Protein AF-A0A820QXF2-F1 (afdb_monomer_lite)

Secondary structure (DSSP, 8-state):
---------GGGG--SPTTEEEEEEETTEEEEEEGGGGSS-PPP--SS-------PPP--SEEEEEEEE--S-SSEEEEEEE-SS--TTS-EEEEEEETTEEEEEEE-STTSPPEEEEEEEE--SSS-EEEEEEEETTEEEEEEEES---

Structure (mmCIF, N/CA/C/O backbone):
data_AF-A0A820QXF2-F1
#
_entry.id   AF-A0A820QXF2-F1
#
loop_
_atom_site.group_PDB
_atom_site.id
_atom_site.type_symbol
_atom_site.label_atom_id
_atom_site.label_alt_id
_atom_site.label_comp_id
_atom_site.label_asym_id
_atom_site.label_entity_id
_atom_site.label_seq_id
_atom_site.pdbx_PDB_ins_code
_atom_site.Cartn_x
_atom_site.Cartn_y
_atom_site.Cartn_z
_atom_site.occupancy
_atom_site.B_iso_or_equiv
_atom_site.auth_seq_id
_atom_site.auth_comp_id
_atom_site.auth_asym_id
_atom_site.auth_atom_id
_atom_site.pdbx_PDB_model_num
ATOM 1 N N . PHE A 1 1 ? 26.470 -29.777 10.572 1.00 38.59 1 PHE A N 1
ATOM 2 C CA . PHE A 1 1 ? 25.589 -28.599 10.471 1.00 38.59 1 PHE A CA 1
ATOM 3 C C . PHE A 1 1 ? 24.450 -28.792 11.455 1.00 38.59 1 PHE A C 1
ATOM 5 O O . PHE A 1 1 ? 23.688 -29.731 11.279 1.00 38.59 1 PHE A O 1
ATOM 12 N N . ASN A 1 2 ? 24.399 -28.003 12.531 1.00 34.75 2 ASN A N 1
ATOM 13 C CA . ASN A 1 2 ? 23.289 -28.057 13.485 1.00 34.75 2 ASN A CA 1
ATOM 14 C C . ASN A 1 2 ? 22.149 -27.209 12.914 1.00 34.75 2 ASN A C 1
ATOM 16 O O . ASN A 1 2 ? 22.279 -25.991 12.828 1.00 34.75 2 ASN A O 1
ATOM 20 N N . LEU A 1 3 ? 21.077 -27.858 12.466 1.00 41.75 3 LEU A N 1
ATOM 21 C CA . LEU A 1 3 ? 19.831 -27.181 12.124 1.00 41.75 3 LEU A CA 1
ATOM 22 C C . LEU A 1 3 ? 19.098 -26.922 13.441 1.00 41.75 3 LEU A C 1
ATOM 24 O O . LEU A 1 3 ? 18.668 -27.862 14.101 1.00 41.75 3 LEU A O 1
ATOM 28 N N . SER A 1 4 ? 19.008 -25.659 13.853 1.00 54.12 4 SER A N 1
ATOM 29 C CA . SER A 1 4 ? 18.137 -25.257 14.957 1.00 54.12 4 SER A CA 1
ATOM 30 C C . SER A 1 4 ? 16.681 -25.504 14.559 1.00 54.12 4 SER A C 1
ATOM 32 O O . SER A 1 4 ? 16.259 -25.052 13.492 1.00 54.12 4 SER A O 1
ATOM 34 N N . GLU A 1 5 ? 15.928 -26.202 15.406 1.00 52.34 5 GLU A N 1
ATOM 35 C CA . GLU A 1 5 ? 14.491 -26.414 15.229 1.00 52.34 5 GLU A CA 1
ATOM 36 C C . GLU A 1 5 ? 13.750 -25.074 15.129 1.00 52.34 5 GLU A C 1
ATOM 38 O O . GLU A 1 5 ? 13.947 -24.158 15.929 1.00 52.34 5 GLU A O 1
ATOM 43 N N . TYR A 1 6 ? 12.904 -24.948 14.107 1.00 52.25 6 TYR A N 1
ATOM 44 C CA . TYR A 1 6 ? 12.052 -23.783 13.908 1.00 52.25 6 TYR A CA 1
ATOM 45 C C . TYR A 1 6 ? 10.759 -23.961 14.712 1.00 52.25 6 TYR A C 1
ATOM 47 O O . TYR A 1 6 ? 9.885 -24.735 14.325 1.00 52.25 6 TYR A O 1
ATOM 55 N N . TYR A 1 7 ? 10.630 -23.238 15.826 1.00 58.25 7 TYR A N 1
ATOM 56 C CA . TYR A 1 7 ? 9.509 -23.351 16.774 1.00 58.25 7 TYR A CA 1
ATOM 57 C C . TYR A 1 7 ? 8.234 -22.582 16.362 1.00 58.25 7 TYR A C 1
ATOM 59 O O . TYR A 1 7 ? 7.340 -22.373 17.181 1.00 58.25 7 TYR A O 1
ATOM 67 N N . GLY A 1 8 ? 8.121 -22.183 15.090 1.00 63.31 8 GLY A N 1
ATOM 68 C CA . GLY A 1 8 ? 6.980 -21.425 14.569 1.00 63.31 8 GLY A CA 1
ATOM 69 C C . GLY A 1 8 ? 7.107 -19.909 14.745 1.00 63.31 8 GLY A C 1
ATOM 70 O O . GLY A 1 8 ? 8.095 -19.397 15.272 1.00 63.31 8 GLY A O 1
ATOM 71 N N . TYR A 1 9 ? 6.110 -19.168 14.252 1.00 71.88 9 TYR A N 1
ATOM 72 C CA . TYR A 1 9 ? 6.134 -17.703 14.255 1.00 71.88 9 TYR A CA 1
ATOM 73 C C . TYR A 1 9 ? 5.924 -17.140 15.676 1.00 71.88 9 TYR A C 1
ATOM 75 O O . TYR A 1 9 ? 4.897 -17.454 16.280 1.00 71.88 9 TYR A O 1
ATOM 83 N N . PRO A 1 10 ? 6.811 -16.265 16.195 1.00 78.62 10 PRO A N 1
ATOM 84 C CA . PRO A 1 10 ? 6.720 -15.672 17.529 1.00 78.62 10 PRO A CA 1
ATOM 85 C C . PRO A 1 10 ? 5.334 -15.207 17.986 1.00 78.62 10 PRO A C 1
ATOM 87 O O . PRO A 1 10 ? 4.968 -15.463 19.124 1.00 78.62 10 PRO A O 1
ATOM 90 N N . CYS A 1 11 ? 4.519 -14.580 17.130 1.00 80.19 11 CYS A N 1
ATOM 91 C CA . CYS A 1 11 ? 3.187 -14.121 17.548 1.00 80.19 11 CYS A CA 1
ATOM 92 C C . CYS A 1 11 ? 2.144 -15.233 17.769 1.00 80.19 11 CYS A C 1
ATOM 94 O O . CYS A 1 11 ? 1.039 -14.936 18.221 1.00 80.19 11 CYS A O 1
ATOM 96 N N . GLN A 1 12 ? 2.459 -16.498 17.478 1.00 79.94 12 GLN A N 1
ATOM 97 C CA . GLN A 1 12 ? 1.563 -17.632 17.720 1.00 79.94 12 GLN A CA 1
ATOM 98 C C . GLN A 1 12 ? 1.399 -17.942 19.214 1.00 79.94 12 GLN A C 1
ATOM 100 O O . GLN A 1 12 ? 0.322 -18.355 19.634 1.00 79.94 12 GLN A O 1
ATOM 105 N N . SER A 1 13 ? 2.431 -17.700 20.026 1.00 80.50 13 SER A N 1
ATOM 106 C CA . SER A 1 13 ? 2.384 -17.879 21.483 1.00 80.50 13 SER A CA 1
ATOM 107 C C . SER A 1 13 ? 1.828 -16.662 22.228 1.00 80.50 13 SER A C 1
ATOM 109 O O . SER A 1 13 ? 1.812 -16.660 23.455 1.00 80.50 13 SER A O 1
ATOM 111 N N . ASN A 1 14 ? 1.378 -15.635 21.496 1.00 76.75 14 ASN A N 1
ATOM 112 C CA . ASN A 1 14 ? 1.005 -14.323 22.020 1.00 76.75 14 ASN A CA 1
ATOM 113 C C . ASN A 1 14 ? 2.020 -13.791 23.061 1.00 76.75 14 ASN A C 1
ATOM 115 O O . ASN A 1 14 ? 1.686 -13.642 24.235 1.00 76.75 14 ASN A O 1
ATOM 119 N N . PRO A 1 15 ? 3.267 -13.508 22.644 1.00 85.38 15 PRO A N 1
ATOM 120 C CA . PRO A 1 15 ? 4.371 -13.176 23.545 1.00 85.38 15 PRO A CA 1
ATOM 121 C C . PRO A 1 15 ? 4.255 -11.771 24.153 1.00 85.38 15 PRO A C 1
ATOM 123 O O . PRO A 1 15 ? 5.094 -11.381 24.962 1.00 85.38 15 PRO A O 1
ATOM 126 N N . CYS A 1 16 ? 3.257 -10.985 23.739 1.00 84.94 16 CYS A N 1
ATOM 127 C CA . CYS A 1 16 ? 3.110 -9.604 24.163 1.00 84.94 16 CYS A CA 1
ATOM 128 C C . CYS A 1 16 ? 2.346 -9.476 25.488 1.00 84.94 16 CYS A C 1
ATOM 130 O O . CYS A 1 16 ? 1.408 -10.238 25.732 1.00 84.94 16 CYS A O 1
ATOM 132 N N . PRO A 1 17 ? 2.703 -8.487 26.329 1.00 84.94 17 PRO A N 1
ATOM 133 C CA . PRO A 1 17 ? 1.952 -8.162 27.537 1.00 84.94 17 PRO A CA 1
ATOM 134 C C . PRO A 1 17 ? 0.481 -7.837 27.246 1.00 84.94 17 PRO A C 1
ATOM 136 O O . PRO A 1 17 ? 0.133 -7.375 26.156 1.00 84.94 17 PRO A O 1
ATOM 139 N N . SER A 1 18 ? -0.383 -8.000 28.251 1.00 77.19 18 SER A N 1
ATOM 140 C CA . SER A 1 18 ? -1.777 -7.541 28.204 1.00 77.19 18 SER A CA 1
ATOM 141 C C . SER A 1 18 ? -1.855 -6.072 27.749 1.00 77.19 18 SER A C 1
ATOM 143 O O . SER A 1 18 ? -1.064 -5.249 28.201 1.00 77.19 18 SER A O 1
ATOM 145 N N . ASN A 1 19 ? -2.806 -5.742 26.864 1.00 72.38 19 ASN A N 1
ATOM 146 C CA . ASN A 1 19 ? -2.980 -4.436 26.186 1.00 72.38 19 ASN A CA 1
ATOM 147 C C . ASN A 1 19 ? -1.963 -4.091 25.081 1.00 72.38 19 ASN A C 1
ATOM 149 O O . ASN A 1 19 ? -2.020 -2.995 24.511 1.00 72.38 19 ASN A O 1
ATOM 153 N N . GLN A 1 20 ? -1.074 -5.018 24.725 1.00 78.25 20 GLN A N 1
ATOM 154 C CA . GLN A 1 20 ? -0.212 -4.896 23.554 1.00 78.25 20 GLN A CA 1
ATOM 155 C C . GLN A 1 20 ? -0.568 -5.961 22.525 1.00 78.25 20 GLN A C 1
ATOM 157 O O . GLN A 1 20 ? -0.848 -7.111 22.855 1.00 78.25 20 GLN A O 1
ATOM 162 N N . GLN A 1 21 ? -0.555 -5.579 21.256 1.00 83.56 21 GLN A N 1
ATOM 163 C CA . GLN A 1 21 ? -0.756 -6.517 20.163 1.00 83.56 21 GLN A CA 1
ATOM 164 C C . GLN A 1 21 ? 0.602 -6.942 19.599 1.00 83.56 21 GLN A C 1
ATOM 166 O O . GLN A 1 21 ? 1.526 -6.131 19.547 1.00 83.56 21 GLN A O 1
ATOM 171 N N . CYS A 1 22 ? 0.729 -8.219 19.218 1.00 80.38 22 CYS A N 1
ATOM 172 C CA . CYS A 1 22 ? 1.951 -8.776 18.638 1.00 80.38 22 CYS A CA 1
ATOM 173 C C . CYS A 1 22 ? 1.994 -8.588 17.121 1.00 80.38 22 CYS A C 1
ATOM 175 O O . CYS A 1 22 ? 1.069 -8.977 16.404 1.00 80.38 22 CYS A O 1
ATOM 177 N N . TYR A 1 23 ? 3.105 -8.033 16.645 1.00 75.75 23 TYR A N 1
ATOM 178 C CA . TYR A 1 23 ? 3.391 -7.734 15.249 1.00 75.75 23 TYR A CA 1
ATOM 179 C C . TYR A 1 23 ? 4.623 -8.537 14.829 1.00 75.75 23 TYR A C 1
ATOM 181 O O . TYR A 1 23 ? 5.722 -8.289 15.318 1.00 75.75 23 TYR A O 1
ATOM 189 N N . GLN A 1 24 ? 4.456 -9.511 13.936 1.00 73.69 24 GLN A N 1
ATOM 190 C CA . GLN A 1 24 ? 5.575 -10.295 13.409 1.00 73.69 24 GLN A CA 1
ATOM 191 C C . GLN A 1 24 ? 6.442 -9.407 12.503 1.00 73.69 24 GLN 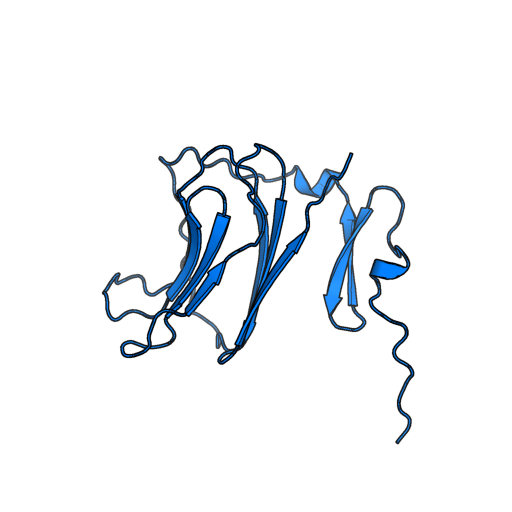A C 1
ATOM 193 O O . GLN A 1 24 ? 5.904 -8.711 11.645 1.00 73.69 24 GLN A O 1
ATOM 198 N N . ARG A 1 25 ? 7.770 -9.436 12.670 1.00 68.75 25 ARG A N 1
ATOM 199 C CA . ARG A 1 25 ? 8.707 -8.676 11.819 1.00 68.75 25 ARG A CA 1
ATOM 200 C C . ARG A 1 25 ? 9.534 -9.575 10.901 1.00 68.75 25 ARG A C 1
ATOM 202 O O . ARG A 1 25 ? 9.663 -9.275 9.722 1.00 68.75 25 ARG A O 1
ATOM 209 N N . GLU A 1 26 ? 10.058 -10.685 11.421 1.00 65.94 26 GLU A N 1
ATOM 210 C CA . GLU A 1 26 ? 10.891 -11.651 10.677 1.00 65.94 26 GLU A CA 1
ATOM 211 C C . GLU A 1 26 ? 10.666 -13.077 11.204 1.00 65.94 26 GLU A C 1
ATOM 213 O O . GLU A 1 26 ? 9.828 -13.271 12.079 1.00 65.94 26 GLU A O 1
ATOM 218 N N . LEU A 1 27 ? 11.411 -14.083 10.722 1.00 58.41 27 LEU A N 1
ATOM 219 C CA . LEU A 1 27 ? 11.249 -15.492 11.130 1.00 58.41 27 LEU A CA 1
ATOM 220 C C . LEU A 1 27 ? 11.281 -15.693 12.657 1.00 58.41 27 LEU A C 1
ATOM 222 O O . LEU A 1 27 ? 10.444 -16.428 13.172 1.00 58.41 27 LEU A O 1
ATOM 226 N N . ASN A 1 28 ? 12.169 -14.983 13.364 1.00 69.31 28 ASN A N 1
ATOM 227 C CA . ASN A 1 28 ? 12.343 -15.071 14.822 1.00 69.31 28 ASN A CA 1
ATOM 228 C C . ASN A 1 28 ? 12.137 -13.721 15.538 1.00 69.31 28 ASN A C 1
ATOM 230 O O . ASN A 1 28 ? 12.565 -13.563 16.678 1.00 69.31 28 ASN A O 1
ATOM 234 N N . ASN A 1 29 ? 11.525 -12.734 14.874 1.00 70.75 29 ASN A N 1
ATOM 235 C CA . ASN A 1 29 ? 11.422 -11.368 15.395 1.00 70.75 29 ASN A CA 1
ATOM 236 C C . ASN A 1 29 ? 9.968 -10.884 15.450 1.00 70.75 29 ASN A C 1
ATOM 238 O O . ASN A 1 29 ? 9.179 -11.145 14.536 1.00 70.75 29 ASN A O 1
ATOM 242 N N . TYR A 1 30 ? 9.63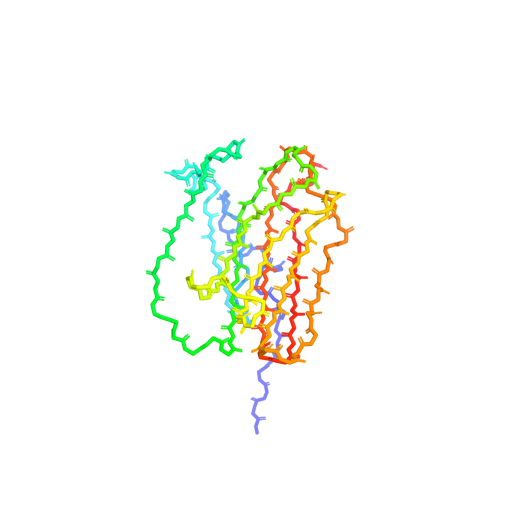4 -10.147 16.506 1.00 80.00 30 TYR A N 1
ATOM 243 C CA . TYR A 1 30 ? 8.322 -9.560 16.744 1.00 80.00 30 TYR A CA 1
ATOM 244 C C . TYR A 1 30 ? 8.435 -8.204 17.446 1.00 80.00 30 TYR A C 1
ATOM 246 O O . TYR A 1 30 ? 9.449 -7.859 18.046 1.00 80.00 30 TYR A O 1
ATOM 254 N N . THR A 1 31 ? 7.369 -7.418 17.375 1.00 79.38 31 THR A N 1
ATOM 255 C CA . THR A 1 31 ? 7.216 -6.155 18.094 1.00 79.38 31 THR A CA 1
ATOM 256 C C . THR A 1 31 ? 5.889 -6.171 18.836 1.00 79.38 31 THR A C 1
ATOM 258 O O . THR A 1 31 ? 4.874 -6.586 18.279 1.00 79.38 31 THR A O 1
ATOM 261 N N . CYS A 1 32 ? 5.887 -5.694 20.075 1.00 79.19 32 CYS A N 1
ATOM 262 C CA . CYS A 1 32 ? 4.666 -5.463 20.832 1.00 79.19 32 CYS A CA 1
ATOM 263 C C . CYS A 1 32 ? 4.330 -3.977 20.795 1.00 79.19 32 CYS A C 1
ATOM 265 O O . CYS A 1 32 ? 5.185 -3.135 21.072 1.00 79.19 32 CYS A O 1
ATOM 267 N N . ILE A 1 33 ? 3.103 -3.655 20.396 1.00 73.50 33 ILE A N 1
ATOM 268 C CA . ILE A 1 33 ? 2.644 -2.271 20.270 1.00 73.50 33 ILE A CA 1
ATOM 269 C C . ILE A 1 33 ? 1.418 -2.094 21.158 1.00 73.50 33 ILE A C 1
ATOM 271 O O . ILE A 1 33 ? 0.452 -2.852 21.047 1.00 73.50 33 ILE A O 1
ATOM 275 N N . GLU A 1 34 ? 1.470 -1.097 22.041 1.00 71.31 34 GLU A N 1
ATOM 276 C CA . GLU A 1 34 ? 0.334 -0.675 22.864 1.00 71.31 34 GLU A CA 1
ATOM 277 C C . GLU A 1 34 ? -0.792 -0.143 21.982 1.00 71.31 34 GLU A C 1
ATOM 279 O O . GLU A 1 34 ? -0.565 0.699 21.112 1.00 71.31 34 GLU A O 1
ATOM 284 N N . GLN A 1 35 ? -2.022 -0.592 22.239 1.00 58.41 35 GLN A N 1
ATOM 285 C CA . GLN A 1 35 ? -3.197 -0.123 21.497 1.00 58.41 35 GLN A CA 1
ATOM 286 C C . GLN A 1 35 ? -3.396 1.402 21.597 1.00 58.41 35 GLN A C 1
ATOM 288 O O . GLN A 1 35 ? -3.887 2.010 20.650 1.00 58.41 35 GLN A O 1
ATOM 293 N N . SER A 1 36 ? -2.961 2.032 22.694 1.00 54.06 36 SER A N 1
ATOM 294 C CA . SER A 1 36 ? -3.007 3.487 22.906 1.00 54.06 36 SER A CA 1
ATOM 295 C C . SER A 1 36 ? -2.002 4.273 22.056 1.00 54.06 36 SER A C 1
ATOM 297 O O . SER A 1 36 ? -2.245 5.436 21.757 1.00 54.06 36 SER A O 1
ATOM 299 N N . LYS A 1 37 ? -0.897 3.664 21.601 1.00 49.59 37 LYS A N 1
ATOM 300 C CA . LYS A 1 37 ? 0.100 4.355 20.758 1.00 49.59 37 LYS A CA 1
ATOM 301 C C . LYS A 1 37 ? -0.325 4.512 19.298 1.00 49.59 37 LYS A C 1
ATOM 303 O O . LYS A 1 37 ? 0.328 5.239 18.558 1.00 49.59 37 LYS A O 1
ATOM 308 N N . HIS A 1 38 ? -1.433 3.890 18.892 1.00 54.22 38 HIS A N 1
ATOM 309 C CA . HIS A 1 38 ? -2.071 4.160 17.598 1.00 54.22 38 HIS A CA 1
ATOM 310 C C . HIS A 1 38 ? -2.851 5.488 17.574 1.00 54.22 38 HIS A C 1
ATOM 312 O O . HIS A 1 38 ? -3.312 5.887 16.509 1.00 54.22 38 HIS A O 1
ATOM 318 N N . GLN A 1 39 ? -3.010 6.178 18.715 1.00 49.34 39 GLN A N 1
ATOM 319 C CA . GLN A 1 39 ? -3.857 7.375 18.834 1.00 49.34 39 GLN A CA 1
ATOM 320 C C . GLN A 1 39 ? -3.143 8.732 18.726 1.00 49.34 39 GLN A C 1
ATOM 322 O O . GLN A 1 39 ? -3.843 9.729 18.587 1.00 49.34 39 GLN A O 1
ATOM 327 N N . ASP A 1 40 ? -1.808 8.813 18.713 1.00 46.28 40 ASP A N 1
ATOM 328 C CA . ASP A 1 40 ? -1.130 10.123 18.830 1.00 46.28 40 ASP A CA 1
ATOM 329 C C . ASP A 1 40 ? -0.779 10.838 17.508 1.00 46.28 40 ASP A C 1
ATOM 331 O O . ASP A 1 40 ? -0.312 11.973 17.542 1.00 46.28 40 ASP A O 1
ATOM 335 N N . ALA A 1 41 ? -1.043 10.246 16.336 1.00 58.50 41 ALA A N 1
ATOM 336 C CA . ALA A 1 41 ? -0.992 10.971 15.055 1.00 58.50 41 ALA A CA 1
ATOM 337 C C . ALA A 1 41 ? -1.716 10.211 13.929 1.00 58.50 41 ALA A C 1
ATOM 339 O O . ALA A 1 41 ? -1.086 9.677 13.016 1.00 58.50 41 ALA A O 1
ATOM 340 N N . SER A 1 42 ? -3.049 10.140 13.969 1.00 67.00 42 SER A N 1
ATOM 341 C CA . SER A 1 42 ? -3.812 9.730 12.784 1.00 67.00 42 SER A CA 1
ATOM 342 C C .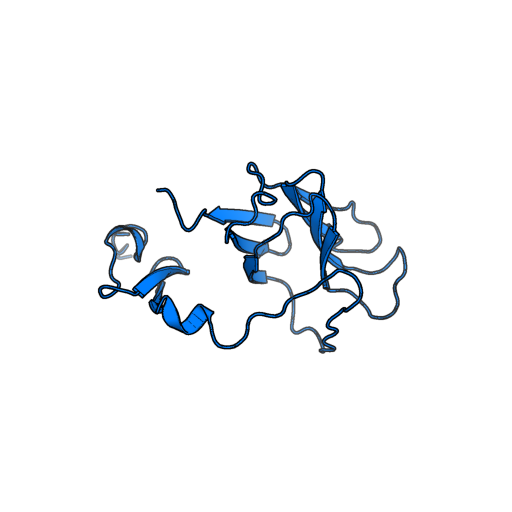 SER A 1 42 ? -3.962 10.912 11.831 1.00 67.00 42 SER A C 1
ATOM 344 O O . SER A 1 42 ? -4.443 11.971 12.231 1.00 67.00 42 SER A O 1
ATOM 346 N N . LEU A 1 43 ? -3.594 10.722 10.568 1.00 77.25 43 LEU A N 1
ATOM 347 C CA . LEU A 1 43 ? -3.885 11.676 9.506 1.00 77.25 43 LEU A CA 1
ATOM 348 C C . LEU A 1 43 ? -5.262 11.367 8.914 1.00 77.25 43 LEU A C 1
ATOM 350 O O . LEU A 1 43 ? -5.478 10.273 8.392 1.00 77.25 43 LEU A O 1
ATOM 354 N N . GLU A 1 44 ? -6.176 12.331 8.976 1.00 83.38 44 GLU A N 1
ATOM 355 C CA . GLU A 1 44 ? -7.462 12.246 8.289 1.00 83.38 44 GLU A CA 1
ATOM 356 C C . GLU A 1 44 ? -7.352 12.897 6.908 1.00 83.38 44 GLU A C 1
ATOM 358 O O . GLU A 1 44 ? -6.905 14.036 6.775 1.00 83.38 44 GLU A O 1
ATOM 363 N N . LEU A 1 45 ? -7.730 12.145 5.874 1.00 84.44 45 LEU A N 1
ATOM 364 C CA . LEU A 1 45 ? -7.747 12.595 4.487 1.00 84.44 45 LEU A CA 1
ATOM 365 C C . LEU A 1 45 ? -9.191 12.545 3.986 1.00 84.44 45 LEU A C 1
ATOM 367 O O . LEU A 1 45 ? -9.781 11.470 3.899 1.00 84.44 45 LEU A O 1
ATOM 371 N N . ASP A 1 46 ? -9.745 13.702 3.637 1.00 82.62 46 ASP A N 1
ATOM 372 C CA . ASP A 1 46 ? -11.117 13.860 3.131 1.00 82.62 46 ASP A CA 1
ATOM 373 C C . ASP A 1 46 ? -11.204 13.837 1.591 1.00 82.62 46 ASP A C 1
ATOM 375 O O . ASP A 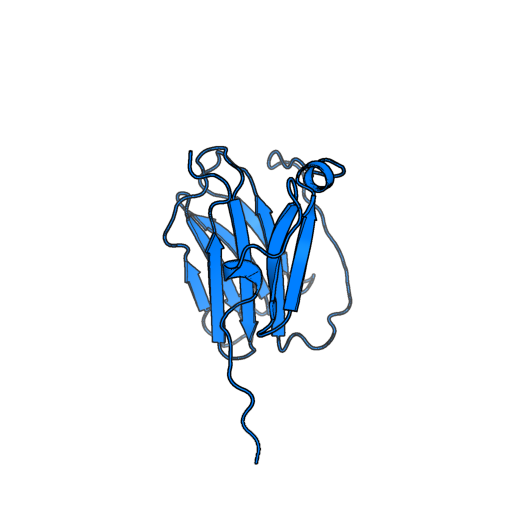1 46 ? -12.275 14.003 1.010 1.00 82.62 46 ASP A O 1
ATOM 379 N N . GLY A 1 47 ? -10.064 13.636 0.923 1.00 82.62 47 GLY A N 1
ATOM 380 C CA . GLY A 1 47 ? -9.932 13.669 -0.534 1.00 82.62 47 GLY A CA 1
ATOM 381 C C . GLY A 1 47 ? -9.563 15.038 -1.116 1.00 82.62 47 GLY A C 1
ATOM 382 O O . GLY A 1 47 ? -9.343 15.126 -2.322 1.00 82.62 47 GLY A O 1
ATOM 383 N N . THR A 1 48 ? -9.450 16.087 -0.297 1.00 80.00 48 THR A N 1
ATOM 384 C CA . THR A 1 48 ? -9.001 17.425 -0.729 1.00 80.00 48 THR A CA 1
ATOM 385 C C . THR A 1 48 ? -7.532 17.697 -0.411 1.00 80.00 48 THR A C 1
ATOM 387 O O . THR A 1 48 ? -6.914 18.576 -1.013 1.00 80.00 48 THR A O 1
ATOM 390 N N . VAL A 1 49 ? -6.956 16.911 0.500 1.00 76.44 49 VAL A N 1
ATOM 391 C CA . VAL A 1 49 ? -5.574 17.038 0.966 1.00 76.44 49 VAL A CA 1
ATOM 392 C C . VAL A 1 49 ? -4.749 15.838 0.513 1.00 76.44 49 VAL A C 1
ATOM 394 O O . VAL A 1 49 ? -5.219 14.700 0.511 1.00 76.44 49 VAL A O 1
ATOM 397 N N . ASN A 1 50 ? -3.489 16.089 0.164 1.00 81.62 50 ASN A N 1
ATOM 398 C CA . ASN A 1 50 ? -2.474 15.059 -0.007 1.00 81.62 50 ASN A CA 1
ATOM 399 C C . ASN A 1 50 ? -1.262 15.354 0.886 1.00 81.62 50 ASN A C 1
ATOM 401 O O . ASN A 1 50 ? -1.033 16.485 1.312 1.00 81.62 50 ASN A O 1
ATOM 405 N N . VAL A 1 51 ? -0.485 14.314 1.178 1.00 81.69 51 VAL A N 1
ATOM 406 C CA . VAL A 1 51 ? 0.801 14.441 1.868 1.00 81.69 51 VAL A CA 1
ATOM 407 C C . VAL A 1 51 ? 1.882 13.947 0.928 1.00 81.69 51 VAL A C 1
ATOM 409 O O . VAL A 1 51 ? 1.820 12.823 0.433 1.00 81.69 51 VAL A O 1
ATOM 412 N N . ILE A 1 52 ? 2.859 14.811 0.664 1.00 81.94 52 ILE A N 1
ATOM 413 C CA . ILE A 1 52 ? 3.953 14.543 -0.267 1.00 81.94 52 ILE A CA 1
ATOM 414 C C . ILE A 1 52 ? 5.253 14.507 0.526 1.00 81.94 52 ILE A C 1
ATOM 416 O O . ILE A 1 52 ? 5.581 15.451 1.243 1.00 81.94 52 ILE A O 1
ATOM 420 N N . TYR A 1 53 ? 6.001 13.420 0.367 1.00 81.31 53 TYR A N 1
ATOM 421 C CA . TYR A 1 53 ? 7.333 13.269 0.932 1.00 81.31 53 TYR A CA 1
ATOM 422 C C . TYR A 1 53 ? 8.339 13.007 -0.186 1.00 81.31 53 TYR A C 1
ATOM 424 O O . TYR A 1 53 ? 8.191 12.057 -0.955 1.00 81.31 53 TYR A O 1
ATOM 432 N N . SER A 1 54 ? 9.365 13.851 -0.265 1.00 78.31 54 SER A N 1
ATOM 433 C CA . SER A 1 54 ? 10.440 13.737 -1.252 1.00 78.31 54 SER A CA 1
ATOM 434 C C . SER A 1 54 ? 11.674 13.134 -0.597 1.00 78.31 54 SER A C 1
ATOM 436 O O . SER A 1 54 ? 12.176 13.666 0.391 1.00 78.31 54 SER A O 1
ATOM 438 N N . TYR A 1 55 ? 12.189 12.047 -1.165 1.00 72.38 55 TYR A N 1
ATOM 439 C CA . TYR A 1 55 ? 13.409 11.399 -0.695 1.00 72.38 55 TYR A CA 1
ATOM 440 C C . TYR A 1 55 ? 14.201 10.807 -1.857 1.00 72.38 55 TYR A C 1
ATOM 442 O O . TYR A 1 55 ? 13.645 10.484 -2.907 1.00 72.38 55 TYR A O 1
ATOM 450 N N . THR A 1 56 ? 15.505 10.634 -1.654 1.00 66.56 56 THR A N 1
ATOM 451 C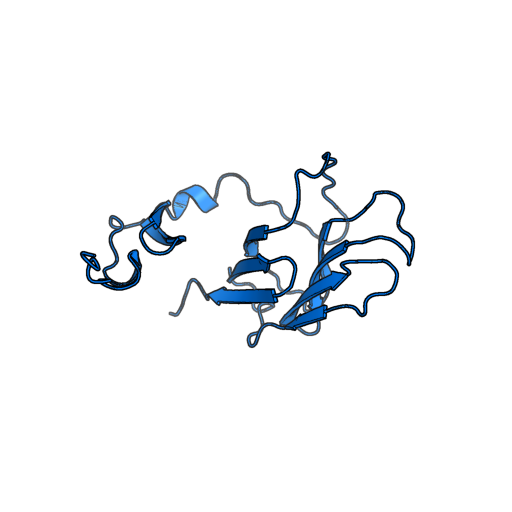 CA . THR A 1 56 ? 16.360 9.903 -2.593 1.00 66.56 56 THR A CA 1
ATOM 452 C C . THR A 1 56 ? 16.254 8.410 -2.282 1.00 66.56 56 THR A C 1
ATOM 454 O O . THR A 1 56 ? 16.612 8.005 -1.172 1.00 66.56 56 THR A O 1
ATOM 457 N N . PRO A 1 57 ? 15.758 7.568 -3.202 1.00 60.19 57 PRO A N 1
ATOM 458 C CA . PRO A 1 57 ? 15.563 6.156 -2.909 1.00 60.19 57 PRO A CA 1
ATOM 459 C C . PRO A 1 57 ? 16.904 5.440 -2.707 1.00 60.19 57 PRO A C 1
ATOM 461 O O . PRO A 1 57 ? 17.759 5.420 -3.590 1.00 60.19 57 PRO A O 1
ATOM 464 N N . LEU A 1 58 ? 17.064 4.801 -1.547 1.00 55.69 58 LEU A N 1
ATOM 465 C CA . LEU A 1 58 ? 18.103 3.801 -1.315 1.00 55.69 58 LEU A CA 1
ATOM 466 C C . LEU A 1 58 ? 17.591 2.463 -1.866 1.00 55.69 58 LEU A C 1
ATOM 468 O O . LEU A 1 58 ? 16.525 2.009 -1.471 1.00 55.69 58 LEU A O 1
ATOM 472 N N . ASN A 1 59 ? 18.326 1.886 -2.821 1.00 57.31 59 ASN A N 1
ATOM 473 C CA . ASN A 1 59 ? 18.182 0.543 -3.407 1.00 57.31 59 ASN A CA 1
ATOM 474 C C . ASN A 1 59 ? 16.908 -0.255 -3.005 1.00 57.31 59 ASN A C 1
ATOM 476 O O . ASN A 1 59 ? 16.904 -1.005 -2.030 1.00 57.31 59 ASN A O 1
ATOM 480 N N . LEU A 1 60 ? 15.826 -0.119 -3.783 1.00 63.25 60 LEU A N 1
ATOM 481 C CA . LEU A 1 60 ? 14.470 -0.610 -3.463 1.00 63.25 60 LEU A CA 1
ATOM 482 C C . LEU A 1 60 ? 14.249 -2.109 -3.762 1.00 63.25 60 LEU A C 1
ATOM 484 O O . LEU A 1 60 ? 13.149 -2.524 -4.141 1.00 63.25 60 LEU A O 1
ATOM 488 N N . ASN A 1 61 ? 15.286 -2.937 -3.624 1.00 68.56 61 ASN A N 1
ATOM 489 C CA . ASN A 1 61 ? 15.228 -4.364 -3.966 1.00 68.56 61 ASN A CA 1
ATOM 490 C C . ASN A 1 61 ? 14.245 -5.152 -3.090 1.00 68.56 61 ASN A C 1
ATOM 492 O O . ASN A 1 61 ? 13.715 -6.181 -3.520 1.00 68.56 61 ASN A O 1
ATOM 496 N N . ARG A 1 62 ? 13.984 -4.640 -1.884 1.00 75.50 62 ARG A N 1
ATOM 497 C CA . ARG A 1 62 ? 12.940 -5.097 -0.974 1.00 75.50 62 ARG A CA 1
ATOM 498 C C . ARG A 1 62 ? 12.225 -3.882 -0.394 1.00 75.50 62 ARG A C 1
ATOM 500 O O . ARG A 1 62 ? 12.883 -2.937 0.026 1.00 75.50 62 ARG A O 1
ATOM 507 N N . ASN A 1 63 ? 10.899 -3.917 -0.362 1.00 79.25 63 ASN A N 1
ATOM 508 C CA . ASN A 1 63 ? 10.078 -2.879 0.255 1.00 79.25 63 ASN A CA 1
ATOM 509 C C . ASN A 1 63 ? 9.112 -3.544 1.229 1.00 79.25 63 ASN A C 1
ATOM 511 O O . ASN A 1 63 ? 8.494 -4.551 0.882 1.00 79.25 63 ASN A O 1
ATOM 515 N N . TYR A 1 64 ? 8.985 -2.973 2.422 1.00 84.00 64 TYR A N 1
ATOM 516 C CA . TYR A 1 64 ? 8.002 -3.385 3.413 1.00 84.00 64 TYR A CA 1
ATOM 517 C C . TYR A 1 64 ? 7.141 -2.178 3.776 1.00 84.00 64 TYR A C 1
ATOM 519 O O . TYR A 1 64 ? 7.668 -1.149 4.196 1.00 84.00 64 TYR A O 1
ATOM 527 N N . PHE A 1 65 ? 5.832 -2.309 3.586 1.00 84.75 65 PHE A N 1
ATOM 528 C CA . PHE A 1 65 ? 4.839 -1.304 3.947 1.00 84.75 65 PHE A CA 1
ATOM 529 C C . PHE A 1 65 ? 3.937 -1.873 5.040 1.00 84.75 65 PHE A C 1
ATOM 531 O O . PHE A 1 65 ? 3.435 -2.986 4.900 1.00 84.75 65 PHE A O 1
ATOM 538 N N . ASP A 1 66 ? 3.726 -1.106 6.106 1.00 84.56 66 ASP A N 1
ATOM 539 C CA . ASP A 1 66 ? 2.867 -1.455 7.239 1.00 84.56 66 ASP A CA 1
ATOM 540 C C . ASP A 1 66 ? 2.003 -0.239 7.570 1.00 84.56 66 ASP A C 1
ATOM 542 O O . ASP A 1 66 ? 2.520 0.805 7.971 1.00 84.56 66 ASP A O 1
ATOM 546 N N . LEU A 1 67 ? 0.701 -0.351 7.316 1.00 86.06 67 LEU A N 1
ATOM 547 C CA . LEU A 1 67 ? -0.249 0.752 7.419 1.00 86.06 67 LEU A CA 1
ATOM 548 C C . LEU A 1 67 ? -1.479 0.318 8.209 1.00 86.06 67 LEU A C 1
ATOM 550 O O . LEU A 1 67 ? -1.998 -0.785 8.018 1.00 86.06 67 LEU A O 1
ATOM 554 N N . LEU A 1 68 ? -1.996 1.230 9.028 1.00 83.81 68 LEU A N 1
ATOM 555 C CA . LEU A 1 68 ? -3.370 1.169 9.506 1.00 83.81 68 LEU A CA 1
ATOM 556 C C . LEU A 1 68 ? -4.241 2.080 8.657 1.00 83.81 68 LEU A C 1
ATOM 558 O O . LEU A 1 68 ? -3.911 3.246 8.452 1.00 83.81 68 LEU A O 1
ATOM 562 N N . LEU A 1 69 ? -5.366 1.552 8.188 1.00 89.00 69 LEU A N 1
ATOM 563 C CA . LEU A 1 69 ? -6.292 2.297 7.352 1.00 89.00 69 LEU A CA 1
ATOM 564 C C . LEU A 1 69 ? -7.736 2.050 7.782 1.00 89.00 69 LEU A C 1
ATOM 566 O O . LEU A 1 69 ? -8.123 0.928 8.100 1.00 89.00 69 LEU A O 1
ATOM 570 N N . LYS A 1 70 ? -8.533 3.114 7.763 1.00 87.25 70 LYS A N 1
ATOM 571 C CA . LYS A 1 70 ? -9.976 3.090 7.978 1.00 87.25 70 LYS A CA 1
ATOM 572 C C . LYS A 1 70 ? -10.635 3.965 6.923 1.00 87.25 70 LYS A C 1
ATOM 574 O O . LYS A 1 70 ? -10.253 5.118 6.760 1.00 87.25 70 LYS A O 1
ATOM 579 N N . THR A 1 71 ? -11.628 3.434 6.214 1.00 92.06 71 THR A N 1
ATOM 580 C CA . THR A 1 71 ? -12.346 4.185 5.176 1.00 92.06 71 THR A CA 1
ATOM 581 C C . THR A 1 71 ? -13.777 3.684 4.998 1.00 92.06 71 THR A C 1
ATOM 583 O O . THR A 1 71 ? -14.094 2.544 5.328 1.00 92.06 71 THR A O 1
ATOM 586 N N . LYS A 1 72 ? -14.649 4.559 4.488 1.00 93.94 72 LYS A N 1
ATOM 587 C CA . LYS A 1 72 ? -15.980 4.213 3.954 1.00 93.94 72 LYS A CA 1
ATOM 588 C C . LYS A 1 72 ? -16.066 4.410 2.438 1.00 93.94 72 LYS A C 1
ATOM 590 O O . LYS A 1 72 ? -17.091 4.109 1.834 1.00 93.94 72 LYS A O 1
ATOM 595 N N . HIS A 1 73 ? -15.019 4.958 1.824 1.00 95.75 73 HIS A N 1
ATOM 596 C CA . HIS A 1 73 ? -14.946 5.097 0.377 1.00 95.75 73 HIS A CA 1
ATOM 597 C C . HIS A 1 73 ? -14.568 3.750 -0.225 1.00 95.75 73 HIS A C 1
ATOM 599 O O . HIS A 1 73 ? -13.706 3.061 0.305 1.00 95.75 73 HIS A O 1
ATOM 605 N N . SER A 1 74 ? -15.191 3.389 -1.344 1.00 95.06 74 SER A N 1
ATOM 606 C CA . SER A 1 74 ? -14.910 2.143 -2.061 1.00 95.06 74 SER A CA 1
ATOM 607 C C . SER A 1 74 ? -13.827 2.299 -3.132 1.00 95.06 74 SER A C 1
ATOM 609 O O . SER A 1 74 ? -13.378 1.301 -3.693 1.00 95.06 74 SER A O 1
ATOM 611 N N . SER A 1 75 ? -13.384 3.527 -3.402 1.00 96.06 75 SER A N 1
ATOM 612 C CA . SER A 1 75 ? -12.357 3.833 -4.397 1.00 96.06 75 SER A CA 1
ATOM 613 C C . SER A 1 75 ? -11.487 5.006 -3.947 1.00 96.06 75 SER A C 1
ATOM 615 O O . SER A 1 75 ? -11.991 5.927 -3.307 1.00 96.06 75 SER A O 1
ATOM 617 N N . GLY A 1 76 ? -10.200 4.988 -4.298 1.00 93.62 76 GLY A N 1
ATOM 618 C CA . GLY A 1 76 ? -9.270 6.080 -3.990 1.00 93.62 76 GLY A CA 1
ATOM 619 C C . GLY A 1 76 ? -7.798 5.667 -4.040 1.00 93.62 76 GLY A C 1
ATOM 620 O O . GLY A 1 76 ? -7.477 4.481 -4.051 1.00 93.62 76 GLY A O 1
ATOM 621 N N . LEU A 1 77 ? -6.901 6.654 -4.062 1.00 92.88 77 LEU A N 1
ATOM 622 C CA . LEU A 1 77 ? -5.458 6.447 -3.915 1.00 92.88 77 LEU A CA 1
ATOM 623 C C . LEU A 1 77 ? -5.091 6.471 -2.427 1.00 92.88 77 LEU A C 1
ATOM 625 O O . LEU A 1 77 ? -5.471 7.406 -1.729 1.00 92.88 77 LEU A O 1
ATOM 629 N N . ILE A 1 78 ? -4.342 5.471 -1.956 1.00 92.88 78 ILE A N 1
ATOM 630 C CA . ILE A 1 78 ? -3.833 5.434 -0.576 1.00 92.88 78 ILE A CA 1
ATOM 631 C C . ILE A 1 78 ? -2.405 5.976 -0.539 1.00 92.88 78 ILE A C 1
ATOM 633 O O . ILE A 1 78 ? -2.121 6.910 0.203 1.00 92.88 78 ILE A O 1
ATOM 637 N N . PHE A 1 79 ? -1.509 5.429 -1.364 1.00 91.25 79 PHE A N 1
ATOM 638 C CA . PHE A 1 79 ? -0.184 6.012 -1.566 1.00 91.25 79 PHE A CA 1
ATOM 639 C C . PHE A 1 79 ? 0.335 5.755 -2.977 1.00 91.25 79 PHE A C 1
ATOM 641 O O . PHE A 1 79 ? -0.017 4.764 -3.621 1.00 91.25 79 PHE A O 1
ATOM 648 N N . TYR A 1 80 ? 1.237 6.629 -3.414 1.00 89.00 80 TYR A N 1
ATOM 649 C CA . TYR A 1 80 ? 2.000 6.502 -4.647 1.00 89.00 80 TYR A CA 1
ATOM 650 C C . TYR A 1 80 ? 3.460 6.861 -4.372 1.00 89.00 80 TYR A C 1
ATOM 652 O O . TYR A 1 80 ? 3.749 7.882 -3.752 1.00 89.00 80 TYR A O 1
ATOM 660 N N . ILE A 1 81 ? 4.373 6.020 -4.844 1.00 86.69 81 ILE A N 1
ATOM 661 C CA . ILE A 1 81 ? 5.816 6.237 -4.794 1.00 86.69 81 ILE A CA 1
ATOM 662 C C . ILE A 1 81 ? 6.329 6.101 -6.220 1.00 86.69 81 ILE A C 1
ATOM 664 O O . ILE A 1 81 ? 6.242 5.029 -6.819 1.00 86.69 81 ILE A O 1
ATOM 668 N N . GLY A 1 82 ? 6.879 7.179 -6.758 1.00 81.00 82 GLY A N 1
ATOM 669 C CA . GLY A 1 82 ? 7.417 7.226 -8.109 1.00 81.00 82 GLY A CA 1
ATOM 670 C C . GLY A 1 82 ? 8.158 8.532 -8.347 1.00 81.00 82 GLY A C 1
ATOM 671 O O . GLY A 1 82 ? 8.194 9.406 -7.482 1.00 81.00 82 GLY A O 1
ATOM 672 N N . GLU A 1 83 ? 8.771 8.655 -9.518 1.00 71.81 83 GLU A N 1
ATOM 673 C CA . GLU A 1 83 ? 9.499 9.867 -9.893 1.00 71.81 83 GLU A CA 1
ATOM 674 C C . GLU A 1 83 ? 8.557 11.081 -9.970 1.00 71.81 83 GLU A C 1
ATOM 676 O O . GLU A 1 83 ? 7.432 10.979 -10.463 1.00 71.81 83 GLU A O 1
ATOM 681 N N . THR A 1 84 ? 9.031 12.239 -9.493 1.00 59.81 84 THR A N 1
ATOM 682 C CA . THR A 1 84 ? 8.265 13.499 -9.437 1.00 59.81 84 THR A CA 1
ATOM 683 C C . THR A 1 84 ? 7.785 13.951 -10.820 1.00 59.81 84 THR A C 1
ATOM 685 O O . THR A 1 84 ? 6.732 14.576 -10.940 1.00 59.81 84 THR A O 1
ATOM 688 N N . SER A 1 85 ? 8.515 13.603 -11.885 1.00 58.09 85 SER A N 1
ATOM 689 C CA . SER A 1 85 ? 8.011 13.692 -13.253 1.00 58.09 85 SER A CA 1
ATOM 690 C C . SER A 1 85 ? 7.084 12.509 -13.533 1.00 58.09 85 SER A C 1
ATOM 692 O O . SER A 1 85 ? 7.529 11.414 -13.894 1.00 58.09 85 SER A O 1
ATOM 694 N N . ILE A 1 86 ? 5.781 12.743 -13.366 1.00 55.53 86 ILE A N 1
ATOM 695 C CA . ILE A 1 86 ? 4.730 11.801 -13.754 1.00 55.53 86 ILE A CA 1
ATOM 696 C C . ILE A 1 86 ? 4.776 11.668 -15.279 1.00 55.53 86 ILE A C 1
ATOM 698 O O . ILE A 1 86 ? 4.259 12.506 -16.014 1.00 55.53 86 ILE A O 1
ATOM 702 N N . SER A 1 87 ? 5.424 10.615 -15.765 1.00 57.25 87 SER A N 1
ATOM 703 C CA . SER A 1 87 ? 5.348 10.184 -17.154 1.00 57.25 87 SER A CA 1
ATOM 704 C C . SER A 1 87 ? 4.841 8.744 -17.181 1.00 57.25 87 SER A C 1
ATOM 706 O O . SER A 1 87 ? 5.084 7.974 -16.252 1.00 57.25 87 SER A O 1
ATOM 708 N N . PHE A 1 88 ? 4.190 8.331 -18.271 1.00 55.03 88 PHE A N 1
ATOM 709 C CA . PHE A 1 88 ? 3.840 6.918 -18.492 1.00 55.03 88 PHE A CA 1
ATOM 710 C C . PHE A 1 88 ? 5.072 5.987 -18.499 1.00 55.03 88 PHE A C 1
ATOM 712 O O . PHE A 1 88 ? 4.940 4.760 -18.417 1.00 55.03 88 PHE A O 1
ATOM 719 N N . PHE A 1 89 ? 6.270 6.571 -18.569 1.00 59.75 89 PHE A N 1
ATOM 720 C CA . PHE A 1 89 ? 7.569 5.919 -18.591 1.00 59.75 89 PHE A CA 1
ATOM 721 C C . PHE A 1 89 ? 8.273 5.944 -17.221 1.00 59.75 89 PHE A C 1
ATOM 723 O O . PHE A 1 89 ? 9.465 5.682 -17.150 1.00 59.75 89 PHE A O 1
ATOM 730 N N . SER A 1 90 ? 7.572 6.240 -16.125 1.00 70.50 90 SER A N 1
ATOM 731 C CA . SER A 1 90 ? 8.179 6.280 -14.790 1.00 70.50 90 SER A CA 1
ATOM 732 C C . SER A 1 90 ? 7.903 4.984 -14.016 1.00 70.50 90 SER A C 1
ATOM 734 O O . SER A 1 90 ? 6.811 4.411 -14.088 1.00 70.50 90 SER A O 1
ATOM 736 N N . LYS A 1 91 ? 8.898 4.499 -13.265 1.00 79.81 91 LYS A N 1
ATOM 737 C CA . LYS A 1 91 ? 8.722 3.375 -12.331 1.00 79.81 91 LYS A CA 1
ATOM 738 C C . LYS A 1 91 ? 7.850 3.826 -11.170 1.00 79.81 91 LYS A C 1
ATOM 740 O O . LYS A 1 91 ? 8.019 4.944 -10.681 1.00 79.81 91 LYS A O 1
ATOM 745 N N . TYR A 1 92 ? 6.963 2.953 -10.702 1.00 85.88 92 TYR A N 1
ATOM 746 C CA . TYR A 1 92 ? 6.124 3.289 -9.560 1.00 85.88 92 TYR A CA 1
ATOM 747 C C . TYR A 1 92 ? 5.720 2.086 -8.713 1.00 85.88 92 TYR A C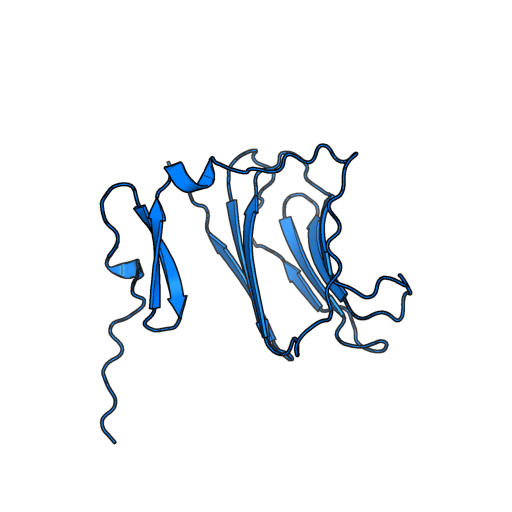 1
ATOM 749 O O . TYR A 1 92 ? 5.769 0.924 -9.134 1.00 85.88 92 TYR A O 1
ATOM 757 N N . ILE A 1 93 ? 5.311 2.411 -7.493 1.00 87.75 93 ILE A N 1
ATOM 758 C CA . ILE A 1 93 ? 4.625 1.543 -6.547 1.00 87.75 93 ILE A CA 1
ATOM 759 C C . ILE A 1 93 ? 3.404 2.307 -6.055 1.00 87.75 93 ILE A C 1
ATOM 761 O O . ILE A 1 93 ? 3.521 3.470 -5.674 1.00 87.75 93 ILE A O 1
ATOM 765 N N . SER A 1 94 ? 2.240 1.670 -6.042 1.00 91.19 94 SER A N 1
ATOM 766 C CA . SER A 1 94 ? 1.046 2.288 -5.478 1.00 91.19 94 SER A CA 1
ATOM 767 C C . SER A 1 94 ? 0.189 1.295 -4.718 1.00 91.19 94 SER A C 1
ATOM 769 O O . SER A 1 94 ? 0.185 0.097 -5.005 1.00 91.19 94 SER A O 1
ATOM 771 N N . LEU A 1 95 ? -0.544 1.822 -3.746 1.00 93.00 95 LEU A N 1
ATOM 772 C CA . LEU A 1 95 ? -1.656 1.141 -3.110 1.00 93.00 95 LEU A CA 1
ATOM 773 C C . LEU A 1 95 ? -2.909 1.957 -3.395 1.00 93.00 95 LEU A C 1
ATOM 775 O O . LEU A 1 95 ? -2.991 3.138 -3.046 1.00 93.00 95 LEU A O 1
ATOM 779 N N . ILE A 1 96 ? -3.878 1.316 -4.029 1.00 94.44 96 ILE A N 1
ATOM 780 C CA . ILE A 1 96 ? -5.155 1.916 -4.394 1.00 94.44 96 ILE A CA 1
ATOM 781 C C . ILE A 1 96 ? -6.303 1.076 -3.849 1.00 94.44 96 ILE A C 1
ATOM 783 O O . ILE A 1 96 ? -6.153 -0.104 -3.526 1.00 94.44 96 ILE A O 1
ATOM 787 N N . LEU A 1 97 ? -7.469 1.695 -3.770 1.00 95.81 97 LEU A N 1
ATOM 788 C CA . LEU A 1 97 ? -8.723 1.055 -3.436 1.00 95.81 97 LEU A CA 1
ATOM 789 C C . LEU A 1 97 ? -9.611 1.025 -4.680 1.00 95.81 97 LEU A C 1
ATOM 791 O O . LEU A 1 97 ? -9.792 2.050 -5.338 1.00 95.81 97 LEU A O 1
ATOM 795 N N . VAL A 1 98 ? -10.158 -0.149 -4.998 1.00 94.50 98 VAL A N 1
ATOM 796 C CA . VAL A 1 98 ? -11.051 -0.359 -6.144 1.00 94.50 98 VAL A CA 1
ATOM 797 C C . VAL A 1 98 ? -12.203 -1.265 -5.720 1.00 94.50 98 VAL A C 1
ATOM 799 O O . VAL A 1 98 ? -12.001 -2.442 -5.404 1.00 94.50 98 VAL A O 1
ATOM 802 N N . ASN A 1 99 ? -13.426 -0.736 -5.747 1.00 94.25 99 ASN A N 1
ATOM 803 C CA . ASN A 1 99 ? -14.648 -1.441 -5.338 1.00 94.25 99 ASN A CA 1
ATOM 804 C C . ASN A 1 99 ? -14.562 -2.048 -3.920 1.00 94.25 99 ASN A C 1
ATOM 806 O O . ASN A 1 99 ? -15.047 -3.153 -3.677 1.00 94.25 99 ASN A O 1
ATOM 810 N N . GLY A 1 100 ? -13.905 -1.340 -3.001 1.00 89.88 100 GLY A N 1
ATOM 811 C CA . GLY A 1 100 ? -13.694 -1.729 -1.606 1.00 89.88 100 GLY A CA 1
ATOM 812 C C . GLY A 1 100 ? -12.498 -2.656 -1.375 1.00 89.88 100 GLY A C 1
ATOM 813 O O . GLY A 1 100 ? -12.160 -2.912 -0.224 1.00 89.88 100 GLY A O 1
ATOM 814 N N . PHE A 1 101 ? -11.834 -3.138 -2.432 1.00 89.81 101 PHE A N 1
ATOM 815 C CA . PHE A 1 101 ? -10.670 -4.026 -2.341 1.00 89.81 101 PHE A CA 1
ATOM 816 C C . PHE A 1 101 ? -9.368 -3.269 -2.580 1.00 89.81 101 PHE A C 1
ATOM 818 O O . PHE A 1 101 ? -9.272 -2.474 -3.518 1.00 89.81 101 PHE A O 1
ATOM 825 N N . LEU A 1 102 ? -8.351 -3.562 -1.775 1.00 93.62 102 LEU A N 1
ATOM 826 C CA . LEU A 1 102 ? -7.010 -3.030 -1.975 1.00 93.62 102 LEU A CA 1
ATOM 827 C C . LEU A 1 102 ? -6.386 -3.656 -3.221 1.00 93.62 102 LEU A C 1
ATOM 829 O O . LEU A 1 102 ? -6.476 -4.869 -3.427 1.00 93.62 102 LEU A O 1
ATOM 833 N N . GLN A 1 103 ? -5.721 -2.836 -4.024 1.00 93.50 103 GLN A N 1
ATOM 834 C CA . GLN A 1 103 ? -4.847 -3.275 -5.102 1.00 93.50 103 GLN A CA 1
ATOM 835 C C . GLN A 1 103 ? -3.478 -2.636 -4.912 1.00 93.50 103 GLN A C 1
ATOM 837 O O . GLN A 1 103 ? -3.350 -1.417 -4.821 1.00 93.50 103 GLN A O 1
ATOM 842 N N . PHE A 1 104 ? -2.460 -3.480 -4.817 1.00 89.94 104 PHE A N 1
ATOM 843 C CA . PHE A 1 104 ? -1.069 -3.072 -4.821 1.00 89.94 104 PHE A CA 1
ATOM 844 C C . PHE A 1 104 ? -0.526 -3.214 -6.238 1.00 89.94 104 PHE A C 1
ATOM 846 O O . PHE A 1 104 ? -0.491 -4.323 -6.776 1.00 89.94 104 PHE A O 1
ATOM 853 N N . GLU A 1 105 ? -0.121 -2.099 -6.837 1.00 89.94 105 GLU A N 1
ATOM 854 C CA . GLU A 1 105 ? 0.368 -2.048 -8.211 1.00 89.94 105 GLU A CA 1
ATOM 855 C C . GLU A 1 105 ? 1.848 -1.694 -8.262 1.00 89.94 105 GLU A C 1
ATOM 857 O O . GLU A 1 105 ? 2.324 -0.817 -7.533 1.00 89.94 105 GLU A O 1
ATOM 862 N N . THR A 1 106 ? 2.580 -2.341 -9.167 1.00 86.12 106 THR A N 1
ATOM 863 C CA . THR A 1 106 ? 4.002 -2.061 -9.365 1.00 86.12 106 THR A CA 1
ATOM 864 C C . THR A 1 106 ? 4.363 -2.034 -10.843 1.00 86.12 106 THR A C 1
ATOM 866 O O . THR A 1 106 ? 4.000 -2.949 -11.586 1.00 86.12 106 THR A O 1
ATOM 869 N N . LYS A 1 107 ? 5.150 -1.031 -11.238 1.00 84.25 107 LYS A N 1
ATOM 870 C CA . LYS A 1 107 ? 5.823 -0.955 -12.537 1.00 84.25 107 LYS A CA 1
ATOM 871 C C . LYS A 1 107 ? 7.324 -0.819 -12.304 1.00 84.25 107 LYS A C 1
ATOM 873 O O . LYS A 1 107 ? 7.783 0.159 -11.713 1.00 84.25 107 LYS A O 1
ATOM 878 N N . ILE A 1 108 ? 8.084 -1.837 -12.703 1.00 78.19 108 ILE A N 1
ATOM 879 C CA . ILE A 1 108 ? 9.503 -1.992 -12.329 1.00 78.19 108 ILE A CA 1
ATOM 880 C C . ILE A 1 108 ? 10.425 -1.340 -13.358 1.00 78.19 108 ILE A C 1
ATOM 882 O O . ILE A 1 108 ? 11.511 -0.872 -13.013 1.00 78.19 108 ILE A O 1
ATOM 886 N N . ASP A 1 109 ? 9.979 -1.264 -14.604 1.00 74.50 109 ASP A N 1
ATOM 887 C CA . ASP A 1 109 ? 10.637 -0.544 -15.679 1.00 74.50 109 ASP A CA 1
ATOM 888 C C . ASP A 1 109 ? 9.615 -0.025 -16.701 1.00 74.50 109 ASP A C 1
ATOM 890 O O . ASP A 1 109 ? 8.420 -0.322 -16.648 1.00 74.50 109 ASP A O 1
ATOM 894 N N . ILE A 1 110 ? 10.112 0.779 -17.632 1.00 72.19 110 ILE A N 1
ATOM 895 C CA . ILE A 1 110 ? 9.328 1.472 -18.651 1.00 72.19 110 ILE A CA 1
ATOM 896 C C . ILE A 1 110 ? 8.525 0.504 -19.531 1.00 72.19 110 ILE A C 1
ATOM 898 O O . ILE A 1 110 ? 7.381 0.802 -19.884 1.00 72.19 110 ILE A O 1
ATOM 902 N N . ASN A 1 111 ? 9.125 -0.645 -19.839 1.00 76.88 111 ASN A N 1
ATOM 903 C CA . ASN A 1 111 ? 8.642 -1.636 -20.797 1.00 76.88 111 ASN A CA 1
ATOM 904 C C . ASN A 1 111 ? 7.898 -2.801 -20.119 1.00 76.88 111 ASN A C 1
ATOM 906 O O . ASN A 1 111 ? 7.310 -3.642 -20.797 1.00 76.88 111 ASN A O 1
ATOM 910 N N . SER A 1 112 ? 7.920 -2.861 -18.789 1.00 76.81 112 SER A N 1
ATOM 911 C CA . SER A 1 112 ? 7.277 -3.893 -17.991 1.00 76.81 112 SER A CA 1
ATOM 912 C C . SER A 1 112 ? 5.772 -3.673 -17.930 1.00 76.81 112 SER A C 1
ATOM 914 O O . SER A 1 112 ? 5.276 -2.543 -17.852 1.00 76.81 112 SER A O 1
ATOM 916 N N . SER A 1 113 ? 5.039 -4.786 -17.934 1.00 82.75 113 SER A N 1
ATOM 917 C CA . SER A 1 113 ? 3.622 -4.778 -17.581 1.00 82.75 113 SER A CA 1
ATOM 918 C C . SER A 1 113 ? 3.453 -4.454 -16.099 1.00 82.75 113 SER A C 1
ATOM 920 O O . SER A 1 113 ? 4.289 -4.819 -15.271 1.00 82.75 113 SER A O 1
ATOM 922 N N . VAL A 1 114 ? 2.349 -3.791 -15.765 1.00 84.75 114 VAL A N 1
ATOM 923 C CA . VAL A 1 114 ? 1.988 -3.522 -14.372 1.00 84.75 114 VAL A CA 1
ATOM 924 C C . VAL A 1 114 ? 1.624 -4.840 -13.691 1.00 84.75 114 VAL A C 1
ATOM 926 O O . VAL A 1 114 ? 0.785 -5.595 -14.181 1.00 84.75 114 VAL A O 1
ATOM 929 N N . VAL A 1 115 ? 2.256 -5.111 -12.552 1.00 85.69 115 VAL A N 1
ATOM 930 C CA . VAL A 1 115 ? 1.904 -6.238 -11.681 1.00 85.69 115 VAL A CA 1
ATOM 931 C C . VAL A 1 115 ? 0.900 -5.747 -10.650 1.00 85.69 115 VAL A C 1
ATOM 933 O O . VAL A 1 115 ? 1.173 -4.761 -9.966 1.00 85.69 115 VAL A O 1
ATOM 936 N N . VAL A 1 116 ? -0.227 -6.448 -10.519 1.00 86.44 116 VAL A N 1
ATOM 937 C CA . VAL A 1 116 ? -1.309 -6.100 -9.588 1.00 86.44 116 VAL A CA 1
ATOM 938 C C . VAL A 1 116 ? -1.548 -7.246 -8.612 1.00 86.44 116 VAL A C 1
ATOM 940 O O . VAL A 1 116 ? -1.810 -8.378 -9.021 1.00 86.44 116 VAL A O 1
ATOM 943 N N . VAL A 1 117 ? -1.504 -6.949 -7.313 1.00 84.81 117 VAL A N 1
ATOM 944 C CA . VAL A 1 117 ? -1.892 -7.876 -6.243 1.00 84.81 117 VAL A CA 1
ATOM 945 C C . VAL A 1 117 ? -3.125 -7.326 -5.537 1.00 84.81 117 VAL A C 1
ATOM 947 O O . VAL A 1 117 ? -3.095 -6.228 -4.989 1.00 84.81 117 VAL A O 1
ATOM 950 N N . LYS A 1 118 ? -4.218 -8.090 -5.544 1.00 85.06 118 LYS A N 1
ATOM 951 C CA . LYS A 1 118 ? -5.510 -7.673 -4.986 1.00 85.06 118 LYS A CA 1
ATOM 952 C C . LYS A 1 118 ? -5.780 -8.342 -3.636 1.00 85.06 118 LYS A C 1
ATOM 954 O O . LYS A 1 118 ? -5.559 -9.545 -3.488 1.00 85.06 118 LYS A O 1
ATOM 959 N N . SER A 1 119 ? -6.314 -7.594 -2.669 1.00 86.31 119 SER A N 1
ATOM 960 C CA . SER A 1 119 ? -6.821 -8.171 -1.421 1.00 86.31 119 SER A CA 1
ATOM 961 C C . SER A 1 119 ? -8.050 -9.048 -1.671 1.00 86.31 119 SER A C 1
ATOM 963 O O . SER A 1 119 ? -8.847 -8.820 -2.581 1.00 86.31 119 SER A O 1
ATOM 965 N N . ARG A 1 120 ? -8.239 -10.063 -0.826 1.00 81.31 120 ARG A N 1
ATOM 966 C CA . ARG A 1 120 ? -9.432 -10.928 -0.881 1.00 81.31 120 ARG A CA 1
ATOM 967 C C . ARG A 1 120 ? -10.621 -10.364 -0.121 1.00 81.31 120 ARG A C 1
ATOM 969 O O . ARG A 1 120 ? -11.739 -10.818 -0.338 1.00 81.31 120 ARG A O 1
ATOM 976 N N . ILE A 1 121 ? -10.375 -9.402 0.760 1.00 81.31 121 ILE A N 1
ATOM 977 C CA . ILE A 1 121 ? -11.413 -8.791 1.574 1.00 81.31 121 ILE A CA 1
ATOM 978 C C . ILE A 1 121 ? -11.573 -7.315 1.251 1.00 81.31 121 ILE A C 1
ATOM 980 O O . ILE A 1 121 ? -10.650 -6.668 0.737 1.00 81.31 121 ILE A O 1
ATOM 984 N N . ARG A 1 122 ? -12.763 -6.823 1.579 1.00 88.00 122 ARG A N 1
ATOM 985 C CA . ARG A 1 122 ? -13.112 -5.415 1.521 1.00 88.00 122 ARG A CA 1
ATOM 986 C C . ARG A 1 122 ? -12.693 -4.709 2.801 1.00 88.00 122 ARG A C 1
ATOM 988 O O . ARG A 1 122 ? -12.713 -5.322 3.861 1.00 88.00 122 ARG A O 1
ATOM 995 N N . ILE A 1 123 ? -12.360 -3.431 2.682 1.00 88.44 123 ILE A N 1
ATOM 996 C CA . ILE A 1 123 ? -11.922 -2.594 3.808 1.00 88.44 123 ILE A CA 1
ATOM 997 C C . ILE A 1 123 ? -12.727 -1.288 3.939 1.00 88.44 123 ILE A C 1
ATOM 999 O O . ILE A 1 123 ? -12.395 -0.423 4.745 1.00 88.44 123 ILE A O 1
ATOM 1003 N N . ASP A 1 124 ? -13.777 -1.125 3.128 1.00 93.50 124 ASP A N 1
ATOM 1004 C CA . ASP A 1 124 ? -14.656 0.051 3.080 1.00 93.50 124 ASP A CA 1
ATOM 1005 C C . ASP A 1 124 ? -15.806 -0.002 4.108 1.00 93.50 124 ASP A C 1
ATOM 1007 O O . ASP A 1 124 ? -16.868 0.588 3.919 1.00 93.50 124 ASP A O 1
ATOM 1011 N N . ASP A 1 125 ? -15.601 -0.716 5.215 1.00 86.62 125 ASP A N 1
ATOM 1012 C CA . ASP A 1 125 ? -16.585 -0.969 6.275 1.00 86.62 125 ASP A CA 1
ATOM 1013 C C . ASP A 1 125 ? -16.538 0.059 7.424 1.00 86.62 125 ASP A C 1
ATOM 1015 O O . ASP A 1 125 ? -17.273 -0.050 8.411 1.00 86.62 125 ASP A O 1
ATOM 1019 N N . GLY A 1 126 ? -15.671 1.070 7.319 1.00 84.62 126 GLY A N 1
ATOM 1020 C CA . GLY A 1 126 ? -15.457 2.071 8.360 1.00 84.62 126 GLY A CA 1
ATOM 1021 C C . GLY A 1 126 ? -14.742 1.541 9.608 1.00 84.62 126 GLY A C 1
ATOM 1022 O O . GLY A 1 126 ? -14.774 2.216 10.644 1.00 84.62 126 GLY A O 1
ATOM 1023 N N . ARG A 1 127 ? -14.098 0.371 9.541 1.00 83.06 127 ARG A N 1
ATOM 1024 C CA . ARG A 1 127 ? -13.274 -0.198 10.618 1.00 83.06 127 ARG A CA 1
ATOM 1025 C C . ARG A 1 127 ? -11.788 -0.048 10.302 1.00 83.06 127 ARG A C 1
ATOM 1027 O O . ARG A 1 127 ? -11.406 0.291 9.188 1.00 83.06 127 ARG A O 1
ATOM 1034 N N . TRP A 1 128 ? -10.951 -0.238 11.318 1.00 82.19 128 TRP A N 1
ATOM 1035 C CA . TRP A 1 128 ? -9.500 -0.230 11.155 1.00 82.19 128 TRP A CA 1
ATOM 1036 C C . TRP A 1 128 ? -9.012 -1.570 10.603 1.00 82.19 128 TRP A C 1
ATOM 1038 O O . TRP A 1 128 ? -9.270 -2.622 11.191 1.00 82.19 128 TRP A O 1
ATOM 1048 N N . HIS A 1 129 ? -8.251 -1.504 9.516 1.00 81.69 129 HIS A N 1
ATOM 1049 C CA . HIS A 1 129 ? -7.592 -2.629 8.861 1.00 81.69 129 HIS A CA 1
ATOM 1050 C C . HIS A 1 129 ? -6.085 -2.427 8.886 1.00 81.69 129 HIS A C 1
ATOM 1052 O O . HIS A 1 129 ? -5.607 -1.303 8.717 1.00 81.69 129 HIS A O 1
ATOM 1058 N N . ARG A 1 130 ? -5.333 -3.516 9.066 1.00 83.94 130 ARG A N 1
ATOM 1059 C CA . ARG A 1 130 ? -3.877 -3.495 8.940 1.00 83.94 130 ARG A CA 1
ATOM 1060 C C . ARG A 1 130 ? -3.451 -4.097 7.613 1.00 83.94 130 ARG A C 1
ATOM 1062 O O . ARG A 1 130 ? -3.792 -5.238 7.295 1.00 83.94 130 ARG A O 1
ATOM 1069 N N . VAL A 1 131 ? -2.685 -3.318 6.864 1.00 85.50 131 VAL A N 1
ATOM 1070 C CA . VAL A 1 131 ? -2.198 -3.668 5.534 1.00 85.50 131 VAL A CA 1
ATOM 1071 C C . VAL A 1 131 ? -0.693 -3.859 5.610 1.00 85.50 131 VAL A C 1
ATOM 1073 O O . VAL A 1 131 ? 0.034 -2.918 5.919 1.00 85.50 131 VAL A O 1
ATOM 1076 N N . GLU A 1 132 ? -0.238 -5.076 5.319 1.00 84.19 132 GLU A N 1
ATOM 1077 C CA . GLU A 1 132 ? 1.180 -5.428 5.280 1.00 84.19 132 GLU A CA 1
ATOM 1078 C C . GLU A 1 132 ? 1.550 -5.842 3.857 1.00 84.19 132 GLU A C 1
ATOM 1080 O O . GLU A 1 132 ? 0.987 -6.781 3.291 1.00 84.19 132 GLU A O 1
ATOM 1085 N N . ILE A 1 133 ? 2.511 -5.147 3.261 1.00 85.19 133 ILE A N 1
ATOM 1086 C CA . ILE A 1 133 ? 2.953 -5.413 1.895 1.00 85.19 133 ILE A CA 1
ATOM 1087 C C . ILE A 1 133 ? 4.442 -5.681 1.926 1.00 85.19 133 ILE A C 1
ATOM 1089 O O . ILE A 1 133 ? 5.216 -4.833 2.362 1.00 85.19 133 ILE A O 1
ATOM 1093 N N . GLU A 1 134 ? 4.842 -6.838 1.421 1.00 82.19 134 GLU A N 1
ATOM 1094 C CA . GLU A 1 134 ? 6.238 -7.190 1.248 1.00 82.19 134 GLU A CA 1
ATOM 1095 C C . GLU A 1 134 ? 6.521 -7.412 -0.233 1.00 82.19 134 GLU A C 1
ATOM 1097 O O . GLU A 1 134 ? 6.026 -8.341 -0.868 1.00 82.19 134 GLU A O 1
ATOM 1102 N N . ARG A 1 135 ? 7.338 -6.537 -0.806 1.00 80.25 135 ARG A N 1
ATOM 1103 C CA . ARG A 1 135 ? 7.783 -6.644 -2.189 1.00 80.25 135 ARG A CA 1
ATOM 1104 C C . ARG A 1 135 ? 9.255 -7.010 -2.222 1.00 80.25 135 ARG A C 1
ATOM 1106 O O . ARG A 1 135 ? 10.072 -6.312 -1.635 1.00 80.25 135 ARG A O 1
ATOM 1113 N N . TYR A 1 136 ? 9.587 -7.995 -3.039 1.00 76.56 136 TYR A N 1
ATOM 1114 C CA . TYR A 1 136 ? 10.916 -8.286 -3.558 1.00 76.56 136 TYR A CA 1
ATOM 1115 C C . TYR A 1 136 ? 10.982 -7.915 -5.045 1.00 76.56 136 TYR A C 1
ATOM 1117 O O . TYR A 1 136 ? 9.964 -7.876 -5.735 1.00 76.56 136 TYR A O 1
ATOM 1125 N N . LEU A 1 137 ? 12.183 -7.659 -5.561 1.00 64.19 137 LEU A N 1
ATOM 1126 C CA . LEU A 1 137 ? 12.443 -7.267 -6.957 1.00 64.19 137 LEU A CA 1
ATOM 1127 C C . LEU A 1 137 ? 11.683 -8.086 -8.020 1.00 64.19 137 LEU A C 1
ATOM 1129 O O . LEU A 1 137 ? 11.288 -7.517 -9.031 1.00 64.19 137 LEU A O 1
ATOM 1133 N N . PHE A 1 138 ? 11.446 -9.380 -7.782 1.00 56.22 138 PHE A N 1
ATOM 1134 C CA . PHE A 1 138 ? 10.767 -10.287 -8.717 1.00 56.22 138 PHE A CA 1
ATOM 1135 C C . PHE A 1 138 ? 9.453 -10.886 -8.180 1.00 56.22 138 PHE A C 1
ATOM 1137 O O . PHE A 1 138 ? 8.790 -11.631 -8.895 1.00 56.22 138 PHE A O 1
ATOM 1144 N N . ILE A 1 139 ? 9.074 -10.608 -6.924 1.00 54.44 139 ILE A N 1
ATOM 1145 C CA . ILE A 1 139 ? 7.929 -11.240 -6.241 1.00 54.44 139 ILE A CA 1
ATOM 1146 C C . ILE A 1 139 ? 7.260 -10.204 -5.334 1.00 54.44 139 ILE A C 1
ATOM 1148 O O . ILE A 1 139 ? 7.928 -9.611 -4.497 1.00 54.44 139 ILE A O 1
ATOM 1152 N N . SER A 1 140 ? 5.946 -10.007 -5.446 1.00 51.72 140 SER A N 1
ATOM 1153 C CA . SER A 1 140 ? 5.179 -9.160 -4.515 1.00 51.72 140 SER A CA 1
ATOM 1154 C C . SER A 1 140 ? 4.214 -10.012 -3.690 1.00 51.72 140 SER A C 1
ATOM 1156 O O . SER A 1 140 ? 3.432 -10.773 -4.254 1.00 51.72 140 SER A O 1
ATOM 1158 N N . LEU A 1 141 ? 4.263 -9.878 -2.364 1.00 56.97 141 LEU A N 1
ATOM 1159 C CA . LEU A 1 141 ? 3.375 -10.520 -1.398 1.00 56.97 141 LEU A CA 1
ATOM 1160 C C . LEU A 1 141 ? 2.537 -9.448 -0.691 1.00 56.97 141 LEU A C 1
ATOM 1162 O O . LEU A 1 141 ? 3.064 -8.506 -0.104 1.00 56.97 141 LEU A O 1
ATOM 1166 N N . LEU A 1 142 ? 1.217 -9.606 -0.737 1.00 44.00 142 LEU A N 1
ATOM 1167 C CA . LEU A 1 142 ? 0.270 -8.757 -0.019 1.00 44.00 142 LEU A CA 1
ATOM 1168 C C . LEU A 1 142 ? -0.387 -9.593 1.078 1.00 44.00 142 LEU A C 1
ATOM 1170 O O . LEU A 1 142 ? -1.103 -10.553 0.781 1.00 44.00 142 LEU A O 1
ATOM 1174 N N . SER A 1 143 ? -0.139 -9.229 2.333 1.00 51.47 143 SER A N 1
ATOM 1175 C CA . SER A 1 143 ? -0.758 -9.835 3.507 1.00 51.47 143 SER A CA 1
ATOM 1176 C C . SER A 1 143 ? -1.800 -8.883 4.088 1.00 51.47 143 SER A C 1
ATOM 1178 O O . SER A 1 143 ? -1.616 -7.669 4.162 1.00 51.47 143 SER A O 1
ATOM 1180 N N . HIS A 1 144 ? -2.931 -9.445 4.496 1.00 43.22 144 HIS A N 1
ATOM 1181 C CA . HIS A 1 144 ? -4.036 -8.698 5.071 1.00 43.22 144 HIS A CA 1
ATOM 1182 C C . HIS A 1 144 ? -4.449 -9.339 6.397 1.00 43.22 144 HIS A C 1
ATOM 1184 O O . HIS A 1 144 ? -4.712 -10.545 6.440 1.00 43.22 144 HIS A O 1
ATOM 1190 N N . ARG A 1 145 ? -4.590 -8.533 7.458 1.00 41.22 145 ARG A N 1
ATOM 1191 C CA . ARG A 1 145 ? -5.104 -8.986 8.757 1.00 41.22 145 ARG A CA 1
ATOM 1192 C C . ARG A 1 145 ? -6.142 -8.001 9.305 1.00 41.22 145 ARG A C 1
ATOM 1194 O O . ARG A 1 145 ? -5.839 -6.832 9.527 1.00 41.22 145 ARG A O 1
ATOM 1201 N N . GLU A 1 146 ? -7.354 -8.491 9.570 1.00 39.81 146 GLU A N 1
ATOM 1202 C CA . GLU A 1 146 ? -8.362 -7.747 10.340 1.00 39.81 146 GLU A CA 1
ATOM 1203 C C . GLU A 1 146 ? -7.926 -7.698 11.809 1.00 39.81 146 GLU A C 1
ATOM 1205 O O . GLU A 1 146 ? -7.595 -8.737 12.387 1.00 39.81 146 GLU A O 1
ATOM 1210 N N . LEU A 1 147 ? -7.910 -6.510 12.421 1.00 42.47 147 LEU A N 1
ATOM 1211 C CA . LEU A 1 147 ? -7.473 -6.362 13.816 1.00 42.47 147 LEU A CA 1
ATOM 1212 C C . LEU A 1 147 ? -8.598 -6.561 14.842 1.00 42.47 147 LEU A C 1
ATOM 1214 O O . LEU A 1 147 ? -8.298 -6.650 16.028 1.00 42.47 147 LEU A O 1
ATOM 1218 N N . PHE A 1 148 ? -9.859 -6.701 14.416 1.00 38.09 148 PHE A N 1
ATOM 1219 C CA . PHE A 1 148 ? -10.999 -6.839 15.328 1.00 38.09 148 PHE A CA 1
ATOM 1220 C C . PHE A 1 148 ? -12.073 -7.771 14.746 1.00 38.09 148 PHE A C 1
ATOM 1222 O O . PHE A 1 148 ? -12.974 -7.337 14.028 1.00 38.09 148 PHE A O 1
ATOM 1229 N N . LYS A 1 149 ? -11.977 -9.066 15.072 1.00 32.84 149 LYS A N 1
ATOM 1230 C CA . LYS A 1 149 ? -13.147 -9.953 15.086 1.00 32.84 149 LYS A CA 1
ATOM 1231 C C . LYS A 1 149 ? -13.818 -9.771 16.444 1.00 32.84 149 LYS A C 1
ATOM 1233 O O . LYS A 1 149 ? -13.186 -10.061 17.457 1.00 32.84 149 LYS A O 1
ATOM 1238 N N . ASN A 1 150 ? -15.043 -9.250 16.442 1.00 34.72 150 ASN A N 1
ATOM 1239 C CA . ASN A 1 150 ? -15.935 -9.398 17.592 1.00 34.72 150 ASN A CA 1
ATOM 1240 C C . ASN A 1 150 ? -16.333 -10.866 17.735 1.00 34.72 150 ASN A C 1
ATOM 1242 O O . ASN A 1 150 ? -16.568 -11.497 16.676 1.00 34.72 150 ASN A O 1
#

Foldseek 3Di:
DDDDDQPFFPCVVVPEDPQWHWAGDDSHDIDTDHPCVVPPDDDDDPPPDDDDDDDDDDPPQKDKDKDKDFALDQWDWPDKDWDPPDDLQIWIWTWIGHRQKIWTWTDLGRPDDIDIDIDPDGRNPRDIWIWIWMDGSVDTDTDTDDPDDD

pLDDT: mean 74.4, std 15.82, range [32.84, 96.06]

Radius of gyration: 17.62 Å; chains: 1; bounding box: 42×46×49 Å

InterPro domains:
  IPR001791 Laminin G domain [PF00054] (70-135)
  IPR001791 Laminin G domain [PS50025] (40-150)
  IPR001791 Laminin G domain [cd00110] (42-136)
  IPR013320 Concanavalin A-like lectin/glucanase domain superfamily [SSF49899] (10-136)

Sequence (150 aa):
FNLSEYYGYPCQSNPCPSNQQCYQRELNNYTCIEQSKHQDASLELDGTVNVIYSYTPLNLNRNYFDLLLKTKHSSGLIFYIGETSISFFSKYISLILVNGFLQFETKIDINSSVVVVKSRIRIDDGRWHRVEIERYLFISLLSHRELFKN

Organism: NCBI:txid433720